Protein AF-A0A2G7T3Y1-F1 (afdb_monomer)

Sequence (168 aa):
MTAIHPAATRAYLALPYAYTLAQELSASERQPLHQRKREPMAAAVLAAVHAVGYAAPTVQHWRDLADAANLSETLLGMGVFTEPEAQSLFADAVAAVVDLGRKHGHGQEMRLNAVQLGHLVEFGEAYGQVLEVIPARTFIRAHRATERRLRELLVNSHGSDSHEFIVV

Secondary structure (DSSP, 8-state):
------SS-GGGGGSPPSS-HHHHHHS-SSS-S-HHHHHHHHHHHHHHHHHHHHS---HHHHHHHHHHHHHHHHHHHTT---SHHHHHHHHHHHHHHHHHHHHHHTT------HHHHHHHHHHHHHHHHHHHHS-HHHHHHHHHHHHHHHHHHHHHS--SSSS-----

Organism: NCBI:txid2050562

Solvent-accessible surface area (backbone atoms only — not comparable to full-atom values): 9252 Å² total; per-residue (Å²): 133,83,81,76,71,49,83,40,56,76,69,62,69,72,54,85,62,99,59,52,70,67,56,33,73,71,36,41,81,71,47,35,55,60,62,89,63,42,52,62,52,31,51,43,29,39,51,16,43,48,21,70,70,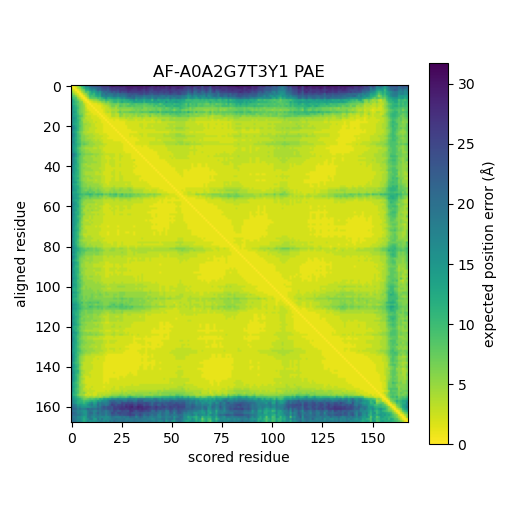75,56,82,57,49,77,64,30,54,36,41,43,40,51,51,33,49,37,49,54,38,36,53,76,68,57,71,54,81,51,68,68,56,41,48,46,54,50,53,27,32,50,44,51,31,53,36,34,53,28,48,77,70,75,41,79,74,75,75,52,75,67,48,42,52,34,35,54,54,36,29,58,50,51,36,55,47,52,65,61,45,18,27,20,57,53,44,48,31,49,44,50,34,53,50,50,53,42,45,24,35,41,62,65,52,62,99,61,96,66,79,75,56,84,122

pLDDT: mean 88.94, std 14.91, range [34.03, 98.75]

Radius of gyration: 15.99 Å; Cα contacts (8 Å, |Δi|>4): 194; chains: 1; bounding box: 40×30×44 Å

Mean predicted aligned error: 5.21 Å

Structure (mmCIF, N/CA/C/O backbone):
data_AF-A0A2G7T3Y1-F1
#
_entry.id   AF-A0A2G7T3Y1-F1
#
loop_
_atom_site.group_PDB
_atom_site.id
_atom_site.type_symbol
_atom_site.label_atom_id
_atom_site.label_alt_id
_atom_site.label_comp_id
_atom_site.label_asym_id
_atom_site.label_entity_id
_atom_site.label_seq_id
_atom_site.pdbx_PDB_ins_code
_atom_site.Cartn_x
_atom_site.Cartn_y
_atom_site.Cartn_z
_atom_site.occupancy
_atom_site.B_iso_or_equiv
_atom_site.auth_seq_id
_atom_site.auth_comp_id
_atom_site.auth_asym_id
_atom_site.auth_atom_id
_atom_site.pdbx_PDB_model_num
ATOM 1 N N . MET A 1 1 ? 0.599 13.608 -29.004 1.00 35.12 1 MET A N 1
ATOM 2 C CA . MET A 1 1 ? -0.169 12.991 -27.904 1.00 35.12 1 MET A CA 1
ATOM 3 C C . MET A 1 1 ? -0.351 11.526 -28.253 1.00 35.12 1 MET A C 1
ATOM 5 O O . MET A 1 1 ? -1.130 11.223 -29.146 1.00 35.12 1 MET A O 1
ATOM 9 N N . THR A 1 2 ? 0.448 10.641 -27.662 1.00 34.03 2 THR A N 1
ATOM 10 C CA . THR A 1 2 ? 0.318 9.191 -27.865 1.00 34.03 2 THR A CA 1
ATOM 11 C C . THR A 1 2 ? -0.974 8.753 -27.186 1.00 34.03 2 THR A C 1
ATOM 13 O O . THR A 1 2 ? -1.144 9.014 -25.998 1.00 34.03 2 THR A O 1
ATOM 16 N N . ALA A 1 3 ? -1.914 8.175 -27.934 1.00 35.56 3 ALA A N 1
ATOM 17 C CA . ALA A 1 3 ? -3.142 7.648 -27.354 1.00 35.56 3 ALA A CA 1
ATOM 18 C C . ALA A 1 3 ? -2.767 6.557 -26.342 1.00 35.56 3 ALA A C 1
ATOM 20 O O . ALA A 1 3 ? -2.163 5.552 -26.715 1.00 35.56 3 ALA A O 1
ATOM 21 N N . ILE A 1 4 ? -3.076 6.774 -25.062 1.00 48.09 4 ILE A N 1
ATOM 22 C CA . ILE A 1 4 ? -2.935 5.732 -24.049 1.00 48.09 4 ILE A CA 1
ATOM 23 C C . ILE A 1 4 ? -4.042 4.726 -24.354 1.00 48.09 4 ILE A C 1
ATOM 25 O O . ILE A 1 4 ? -5.222 5.005 -24.151 1.00 48.09 4 ILE A O 1
ATOM 29 N N . HIS A 1 5 ? -3.678 3.591 -24.946 1.00 48.31 5 HIS A N 1
ATOM 30 C CA . HIS A 1 5 ? -4.624 2.502 -25.130 1.00 48.31 5 HIS A CA 1
ATOM 31 C C . HIS A 1 5 ? -4.981 1.935 -23.751 1.00 48.31 5 HIS A C 1
ATOM 33 O O . HIS A 1 5 ? -4.076 1.738 -22.934 1.00 48.31 5 HIS A O 1
ATOM 39 N N . PRO A 1 6 ? -6.267 1.670 -23.472 1.00 58.50 6 PRO A N 1
ATOM 40 C CA . PRO A 1 6 ? -6.656 1.067 -22.209 1.00 58.50 6 PRO A CA 1
ATOM 41 C C . PRO A 1 6 ? -5.954 -0.285 -22.063 1.00 58.50 6 PRO A C 1
ATOM 43 O O . PRO A 1 6 ? -6.036 -1.142 -22.946 1.00 58.50 6 PRO A O 1
ATOM 46 N N . ALA A 1 7 ? -5.233 -0.455 -20.954 1.00 67.62 7 ALA A N 1
ATOM 47 C CA . ALA A 1 7 ? -4.474 -1.669 -20.658 1.00 67.62 7 ALA A CA 1
ATOM 48 C C . ALA A 1 7 ? -5.398 -2.870 -20.387 1.00 67.62 7 ALA A C 1
ATOM 50 O O . ALA A 1 7 ? -4.969 -4.020 -20.468 1.00 67.62 7 ALA A O 1
ATOM 51 N N . ALA A 1 8 ? -6.674 -2.608 -20.088 1.00 76.06 8 ALA A N 1
ATOM 52 C CA . ALA A 1 8 ? -7.698 -3.616 -19.872 1.00 76.06 8 ALA A CA 1
ATOM 53 C C . ALA A 1 8 ? -9.032 -3.244 -20.538 1.00 76.06 8 ALA A C 1
ATOM 55 O O . ALA A 1 8 ? -9.364 -2.079 -20.745 1.00 76.06 8 ALA A O 1
ATOM 56 N N . THR A 1 9 ? -9.846 -4.256 -20.843 1.00 82.81 9 THR A N 1
ATOM 57 C CA . THR A 1 9 ? -11.214 -4.052 -21.341 1.00 82.81 9 THR A CA 1
ATOM 58 C C . THR A 1 9 ? -12.190 -3.821 -20.186 1.00 82.81 9 THR A C 1
ATOM 60 O O . THR A 1 9 ? -11.918 -4.191 -19.044 1.00 82.81 9 THR A O 1
ATOM 63 N N . ARG A 1 10 ? -13.394 -3.297 -20.469 1.00 82.75 10 ARG A N 1
ATOM 64 C CA . ARG A 1 10 ? -14.445 -3.119 -19.442 1.00 82.75 10 ARG A CA 1
ATOM 65 C C . ARG A 1 10 ? -14.823 -4.410 -18.707 1.00 82.75 10 ARG A C 1
ATOM 67 O O . ARG A 1 10 ? -15.316 -4.325 -17.587 1.00 82.75 10 ARG A O 1
ATOM 74 N N . ALA A 1 11 ? -14.570 -5.587 -19.289 1.00 83.44 11 ALA A N 1
ATOM 75 C CA . ALA A 1 11 ? -14.779 -6.869 -18.615 1.00 83.44 11 ALA A CA 1
ATOM 76 C C . ALA A 1 11 ? -13.938 -7.004 -17.330 1.00 83.44 11 ALA A C 1
ATOM 78 O O . ALA A 1 11 ? -14.355 -7.676 -16.390 1.00 83.44 11 ALA A O 1
ATOM 79 N N . TYR A 1 12 ? -12.800 -6.308 -17.247 1.00 82.44 12 TYR A N 1
ATOM 80 C CA . TYR A 1 12 ? -11.930 -6.290 -16.071 1.00 82.44 12 TYR A CA 1
ATOM 81 C C . TYR A 1 12 ? -12.609 -5.695 -14.826 1.00 82.44 12 TYR A C 1
ATOM 83 O O . TYR A 1 12 ? -12.335 -6.111 -13.700 1.00 82.44 12 TYR A O 1
ATOM 91 N N . LEU A 1 13 ? -13.567 -4.779 -15.017 1.00 83.94 13 LEU A N 1
ATOM 92 C CA . LEU A 1 13 ? -14.362 -4.211 -13.922 1.00 83.94 13 LEU A CA 1
ATOM 93 C C . LEU A 1 13 ? -15.266 -5.258 -13.251 1.00 83.94 13 LEU A C 1
ATOM 95 O O . LEU A 1 13 ? -15.631 -5.089 -12.092 1.00 83.94 13 LEU A O 1
ATOM 99 N N . ALA A 1 14 ? -15.618 -6.336 -13.961 1.00 85.50 14 ALA A N 1
ATOM 100 C CA . ALA A 1 14 ? -16.532 -7.370 -13.480 1.00 85.50 14 ALA A CA 1
ATOM 101 C C . ALA A 1 14 ? -15.834 -8.529 -12.745 1.00 85.50 14 ALA A C 1
ATOM 103 O O . ALA A 1 14 ? -16.514 -9.423 -12.241 1.00 85.50 14 ALA A O 1
ATOM 104 N N . LEU A 1 15 ? -14.496 -8.545 -12.679 1.00 86.81 15 LEU A N 1
ATOM 105 C CA . LEU A 1 15 ? -13.774 -9.600 -11.969 1.00 86.81 15 LEU A CA 1
ATOM 106 C C . LEU A 1 15 ? -14.105 -9.587 -10.463 1.00 86.81 15 LEU A C 1
ATOM 108 O O . LEU A 1 15 ? -14.391 -8.530 -9.897 1.00 86.81 15 LEU A O 1
ATOM 112 N N . PRO A 1 16 ? -14.038 -10.728 -9.762 1.00 89.62 16 PRO A N 1
ATOM 113 C CA . PRO A 1 16 ? -14.162 -10.740 -8.308 1.00 89.62 16 PRO A CA 1
ATOM 114 C C . PRO A 1 16 ? -13.063 -9.899 -7.647 1.00 89.62 16 PRO A C 1
ATOM 116 O O . PRO A 1 16 ? -11.916 -9.909 -8.090 1.00 89.62 16 PRO A O 1
ATOM 119 N N . TYR A 1 17 ? -13.415 -9.160 -6.597 1.00 92.25 17 TYR A N 1
ATOM 120 C CA . TYR A 1 17 ? -12.447 -8.508 -5.707 1.00 92.25 17 TYR A CA 1
ATOM 121 C C . TYR A 1 17 ? -11.814 -9.532 -4.768 1.00 92.25 17 TYR A C 1
ATOM 123 O O . TYR A 1 17 ? -12.465 -10.524 -4.429 1.00 92.25 17 TYR A O 1
ATOM 131 N N . ALA A 1 18 ? -10.595 -9.266 -4.289 1.00 94.06 18 ALA A N 1
ATOM 132 C CA . ALA A 1 18 ? -9.963 -10.119 -3.277 1.00 94.06 18 ALA A CA 1
ATOM 133 C C . ALA A 1 18 ? -10.811 -10.186 -1.994 1.00 94.06 18 ALA A C 1
ATOM 135 O O . 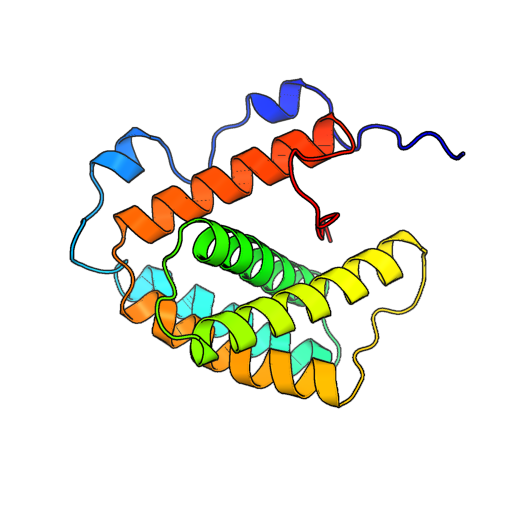ALA A 1 18 ? -10.960 -11.247 -1.385 1.00 94.06 18 ALA A O 1
ATOM 136 N N . TYR A 1 19 ? -11.425 -9.055 -1.630 1.00 96.56 19 TYR A N 1
ATOM 137 C CA . TYR A 1 19 ? -12.436 -8.977 -0.584 1.00 96.56 19 TYR A CA 1
ATOM 138 C C . TYR A 1 19 ? -13.802 -8.557 -1.135 1.00 96.56 19 TYR A C 1
ATOM 140 O O . TYR A 1 19 ? -13.956 -7.574 -1.860 1.00 96.56 19 TYR A O 1
ATOM 148 N N . THR A 1 20 ? -14.836 -9.280 -0.726 1.00 96.50 20 THR A N 1
ATOM 149 C CA . THR A 1 20 ? -16.241 -8.974 -1.017 1.00 96.50 20 THR A CA 1
ATOM 150 C C . THR A 1 20 ? -16.810 -7.931 -0.049 1.00 96.50 20 THR A C 1
ATOM 152 O O . THR A 1 20 ? -16.274 -7.701 1.037 1.00 96.50 20 THR A O 1
ATOM 155 N N . LEU A 1 21 ? -17.956 -7.335 -0.403 1.00 96.38 21 LEU A N 1
ATOM 156 C CA . LEU A 1 21 ? -18.697 -6.448 0.507 1.00 96.38 21 LEU A CA 1
ATOM 157 C C . LEU A 1 21 ? -19.175 -7.169 1.766 1.00 96.38 21 LEU A C 1
ATOM 159 O O . LEU A 1 21 ? -19.106 -6.603 2.851 1.00 96.38 21 LEU A O 1
ATOM 163 N N . ALA A 1 22 ? -19.599 -8.427 1.639 1.00 97.69 22 ALA A N 1
ATOM 164 C CA . ALA A 1 22 ? -19.985 -9.231 2.791 1.00 97.69 22 ALA A CA 1
ATOM 165 C C . ALA A 1 22 ? -18.814 -9.400 3.774 1.00 97.69 22 ALA A C 1
ATOM 167 O O . ALA A 1 22 ? -18.992 -9.199 4.973 1.00 97.69 22 ALA A O 1
ATOM 168 N N . GLN A 1 23 ? -17.607 -9.687 3.269 1.00 97.88 23 GLN A N 1
ATOM 169 C CA . GLN A 1 23 ? -16.407 -9.795 4.104 1.00 97.88 23 GLN A CA 1
ATOM 170 C C . GLN A 1 23 ? -16.072 -8.476 4.804 1.00 97.88 23 GLN A C 1
ATOM 172 O O . GLN A 1 23 ? -15.786 -8.506 5.997 1.00 97.88 23 GLN A O 1
ATOM 177 N N . GLU A 1 24 ? -16.166 -7.336 4.111 1.00 98.00 24 GLU A N 1
ATOM 178 C CA . GLU A 1 24 ? -15.979 -6.014 4.726 1.00 98.00 24 GLU A CA 1
ATOM 179 C C . GLU A 1 24 ? -16.968 -5.784 5.877 1.00 98.00 24 GLU A C 1
ATOM 181 O O . GLU A 1 24 ? -16.559 -5.478 6.996 1.00 98.00 24 GLU A O 1
ATOM 186 N N . LEU A 1 25 ? -18.265 -5.980 5.626 1.00 97.88 25 LEU A N 1
ATOM 187 C CA . LEU A 1 25 ? -19.318 -5.736 6.615 1.00 97.88 25 LEU A CA 1
ATOM 188 C C . LEU A 1 25 ? -19.236 -6.693 7.813 1.00 97.88 25 LEU A C 1
ATOM 190 O O . LEU A 1 25 ? -19.553 -6.300 8.932 1.00 97.88 25 LEU A O 1
ATOM 194 N N . SER A 1 26 ? -18.771 -7.927 7.602 1.00 97.94 26 SER A N 1
ATOM 195 C CA . SER A 1 26 ? -18.561 -8.907 8.678 1.00 97.94 26 SER A CA 1
ATOM 196 C C . SER A 1 26 ? -17.237 -8.743 9.436 1.00 97.94 26 SER A C 1
ATOM 198 O O . SER A 1 26 ? -17.046 -9.374 10.475 1.00 97.94 26 SER A O 1
ATOM 200 N N . ALA A 1 27 ? -16.301 -7.935 8.930 1.00 98.38 27 ALA A N 1
ATOM 201 C CA . ALA A 1 27 ? -14.991 -7.773 9.547 1.00 98.38 27 ALA A CA 1
ATOM 202 C C . ALA A 1 27 ? -15.063 -6.941 10.833 1.00 98.38 27 ALA A C 1
ATOM 204 O O . ALA A 1 27 ? -15.957 -6.106 11.014 1.00 98.38 27 ALA A O 1
ATOM 205 N N . SER A 1 28 ? -14.085 -7.148 11.718 1.00 98.38 28 SER A N 1
ATOM 206 C CA . SER A 1 28 ? -14.004 -6.434 12.992 1.00 98.38 28 SER A CA 1
ATOM 207 C C . SER A 1 28 ? -13.748 -4.938 12.793 1.00 98.38 28 SER A C 1
ATOM 209 O O . SER A 1 28 ? -12.833 -4.548 12.069 1.00 98.38 28 SER A O 1
ATOM 211 N N . GLU A 1 29 ? -14.535 -4.105 13.474 1.00 98.06 29 GLU A N 1
ATOM 212 C CA . GLU A 1 29 ? -14.333 -2.647 13.565 1.00 98.06 29 GLU A CA 1
ATOM 213 C C . GLU A 1 29 ? -13.297 -2.251 14.617 1.00 98.06 29 GLU A C 1
ATOM 215 O O . GLU A 1 29 ? -12.969 -1.076 14.738 1.00 98.06 29 GLU A O 1
ATOM 220 N N . ARG A 1 30 ? -12.814 -3.211 15.411 1.00 97.25 30 ARG A N 1
ATOM 221 C CA . ARG A 1 30 ? -11.949 -2.936 16.566 1.00 97.25 30 ARG A CA 1
ATOM 222 C C . ARG A 1 30 ? -10.631 -3.682 16.515 1.00 97.25 30 ARG A C 1
ATOM 224 O O . ARG A 1 30 ? -9.612 -3.146 16.913 1.00 97.25 30 ARG A O 1
ATOM 231 N N . GLN A 1 31 ? -10.671 -4.935 16.076 1.00 98.44 31 GLN A N 1
ATOM 232 C CA . GLN A 1 31 ? -9.500 -5.801 16.043 1.00 98.44 31 GLN A CA 1
ATOM 233 C C . GLN A 1 31 ? -8.851 -5.739 14.661 1.00 98.44 31 GLN A C 1
ATOM 235 O O . GLN A 1 31 ? -9.587 -5.710 13.665 1.00 98.44 31 GLN A O 1
ATOM 240 N N . PRO A 1 32 ? -7.512 -5.767 14.577 1.00 98.50 32 PRO A N 1
ATOM 241 C CA . PRO A 1 32 ? -6.806 -5.862 13.310 1.00 98.50 32 PRO A CA 1
ATOM 242 C C . PRO A 1 32 ? -7.053 -7.211 12.631 1.00 98.50 32 PRO A C 1
ATOM 244 O O . PRO A 1 32 ? -7.705 -8.117 13.169 1.00 98.50 32 PRO A O 1
ATOM 247 N N . LEU A 1 33 ? -6.524 -7.366 11.417 1.00 97.94 33 LEU A N 1
ATOM 248 C CA . LEU A 1 33 ? -6.444 -8.689 10.807 1.00 97.94 33 LEU A CA 1
ATOM 249 C C . LEU A 1 33 ? -5.651 -9.641 11.711 1.00 97.94 33 LEU A C 1
ATOM 251 O O . LEU A 1 33 ? -4.679 -9.260 12.356 1.00 97.94 33 LEU A O 1
ATOM 255 N N . HIS A 1 34 ? -6.044 -10.916 11.713 1.00 98.00 34 HIS A N 1
ATOM 256 C CA . HIS A 1 34 ? -5.311 -11.945 12.446 1.00 98.00 34 HIS A CA 1
ATOM 257 C C . HIS A 1 34 ? -3.834 -11.967 12.022 1.00 98.00 34 HIS A C 1
ATOM 259 O O . HIS A 1 34 ? -3.543 -11.937 10.826 1.00 98.00 34 HIS A O 1
ATOM 265 N N . GLN A 1 35 ? -2.927 -12.128 12.990 1.00 97.56 35 GLN A N 1
ATOM 266 C CA . GLN A 1 35 ? -1.466 -12.137 12.822 1.00 97.56 35 GLN A CA 1
ATOM 267 C C . GLN A 1 35 ? -0.981 -12.897 11.574 1.00 97.56 35 GLN A C 1
ATOM 269 O O . GLN A 1 35 ? -0.373 -12.300 10.694 1.00 97.56 35 GLN A O 1
ATOM 274 N N . ARG A 1 36 ? -1.405 -14.160 11.413 1.00 97.88 36 ARG A N 1
ATOM 275 C CA . ARG A 1 36 ? -1.146 -15.005 10.224 1.00 97.88 36 ARG A CA 1
ATOM 276 C C . ARG A 1 36 ? -1.392 -14.372 8.842 1.00 97.88 36 ARG A C 1
ATOM 278 O O . ARG A 1 36 ? -0.908 -14.899 7.851 1.00 97.88 36 ARG A O 1
ATOM 285 N N . LYS A 1 37 ? -2.227 -13.331 8.746 1.00 96.19 37 LYS A N 1
ATOM 286 C CA . LYS A 1 37 ? -2.492 -12.598 7.498 1.00 96.19 37 LYS A CA 1
ATOM 287 C C . LYS A 1 37 ? -1.608 -11.364 7.351 1.00 96.19 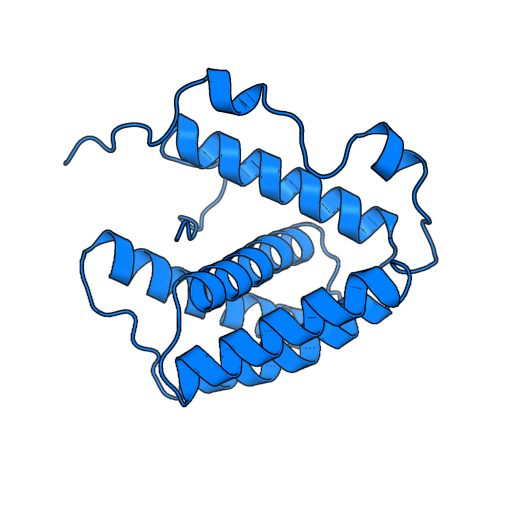37 LYS A C 1
ATOM 289 O O . LYS A 1 37 ? -1.191 -11.067 6.243 1.00 96.19 37 LYS A O 1
ATOM 294 N N . ARG A 1 38 ? -1.347 -10.650 8.448 1.00 96.88 38 ARG A N 1
ATOM 295 C CA . ARG A 1 38 ? -0.573 -9.400 8.445 1.00 96.88 38 ARG A CA 1
ATOM 296 C C . ARG A 1 38 ? 0.937 -9.639 8.390 1.00 96.88 38 ARG A C 1
ATOM 298 O O . ARG A 1 38 ? 1.627 -8.888 7.716 1.00 96.88 38 ARG A O 1
ATOM 305 N N . GLU A 1 39 ? 1.443 -10.696 9.028 1.00 97.44 39 GLU A N 1
ATOM 306 C CA . GLU A 1 39 ? 2.885 -10.985 9.058 1.00 97.44 39 GLU A CA 1
ATOM 307 C C . GLU A 1 39 ? 3.491 -11.209 7.668 1.00 97.44 39 GLU A C 1
ATOM 309 O O . GLU A 1 39 ? 4.479 -10.541 7.366 1.00 97.44 39 GLU A O 1
ATOM 314 N N . PRO A 1 40 ? 2.917 -12.053 6.781 1.00 97.75 40 PRO A N 1
ATOM 315 C CA . PRO A 1 40 ? 3.482 -12.223 5.445 1.00 97.75 40 PRO A CA 1
ATOM 316 C C . PRO A 1 40 ? 3.479 -10.924 4.637 1.00 97.75 40 PRO A C 1
ATOM 318 O O . PRO A 1 40 ? 4.405 -10.681 3.874 1.00 97.75 40 PRO A O 1
ATOM 321 N N . MET A 1 41 ? 2.464 -10.074 4.827 1.00 97.19 41 MET A N 1
ATOM 322 C CA . MET A 1 41 ? 2.363 -8.787 4.138 1.00 97.19 41 MET A CA 1
ATOM 323 C C . MET A 1 41 ? 3.452 -7.815 4.594 1.00 97.19 41 MET A C 1
ATOM 325 O O . MET A 1 41 ? 4.149 -7.248 3.761 1.00 97.19 41 MET A O 1
ATOM 329 N N . ALA A 1 42 ? 3.627 -7.647 5.906 1.00 97.81 42 ALA A N 1
ATOM 330 C CA . ALA A 1 42 ? 4.680 -6.793 6.450 1.00 97.81 42 ALA A CA 1
ATOM 331 C C . ALA A 1 42 ? 6.076 -7.298 6.043 1.00 97.81 42 ALA A C 1
ATOM 333 O O . ALA A 1 42 ? 6.921 -6.514 5.617 1.00 97.81 42 ALA A O 1
ATOM 334 N N . ALA A 1 43 ? 6.294 -8.616 6.099 1.00 98.25 43 ALA A N 1
ATOM 335 C CA . ALA A 1 43 ? 7.551 -9.231 5.688 1.00 98.25 43 ALA A CA 1
ATOM 336 C C . ALA A 1 43 ? 7.845 -9.031 4.191 1.00 98.25 43 ALA A C 1
ATOM 338 O O . ALA A 1 43 ? 8.986 -8.744 3.836 1.00 98.25 43 ALA A O 1
ATOM 339 N N . ALA A 1 44 ? 6.834 -9.145 3.322 1.00 98.25 44 ALA A N 1
ATOM 340 C CA . ALA A 1 44 ? 6.987 -8.915 1.886 1.00 98.25 44 ALA A CA 1
ATOM 341 C C . ALA A 1 44 ? 7.401 -7.468 1.580 1.00 98.25 44 ALA A C 1
ATOM 343 O O . ALA A 1 44 ? 8.333 -7.251 0.810 1.00 98.25 44 ALA A O 1
ATOM 344 N N . VAL A 1 45 ? 6.782 -6.482 2.240 1.00 98.06 45 VAL A N 1
ATOM 345 C CA . VAL A 1 45 ? 7.139 -5.064 2.059 1.00 98.06 45 VAL A CA 1
ATOM 346 C C . VAL A 1 45 ? 8.561 -4.782 2.537 1.00 98.06 45 VAL A C 1
ATOM 348 O O . VAL A 1 45 ? 9.334 -4.166 1.808 1.00 98.06 45 VAL A O 1
ATOM 351 N N . LEU A 1 46 ? 8.951 -5.285 3.712 1.00 97.56 46 LEU A N 1
ATOM 352 C CA . LEU A 1 46 ? 10.324 -5.144 4.210 1.00 97.56 46 LEU A CA 1
ATOM 353 C C . LEU A 1 46 ? 11.349 -5.787 3.264 1.00 97.56 46 LEU A C 1
ATOM 355 O O . LEU A 1 46 ? 12.376 -5.182 2.952 1.00 97.56 46 LEU A O 1
ATOM 359 N N . ALA A 1 47 ? 11.060 -6.993 2.766 1.00 97.94 47 ALA A N 1
ATOM 360 C CA . ALA A 1 47 ? 11.917 -7.674 1.800 1.00 97.94 47 ALA A CA 1
ATOM 361 C C . ALA A 1 47 ? 12.029 -6.891 0.484 1.00 97.94 47 ALA A C 1
ATOM 363 O O . ALA A 1 47 ? 13.127 -6.762 -0.062 1.00 97.94 47 ALA A O 1
ATOM 364 N N . ALA A 1 48 ? 10.920 -6.328 -0.001 1.00 97.06 48 ALA A N 1
ATOM 365 C CA . ALA A 1 48 ? 10.893 -5.501 -1.197 1.00 97.06 48 ALA A CA 1
ATOM 366 C C . ALA A 1 48 ? 11.741 -4.235 -1.034 1.00 97.06 48 ALA A C 1
ATOM 368 O O . ALA A 1 48 ? 12.606 -3.984 -1.871 1.00 97.06 48 ALA A O 1
ATOM 369 N N . VAL A 1 49 ? 11.559 -3.493 0.063 1.00 96.12 49 VAL A N 1
ATOM 370 C CA . VAL A 1 49 ? 12.341 -2.290 0.393 1.00 96.12 49 VAL A CA 1
ATOM 371 C C . VAL A 1 49 ? 13.836 -2.604 0.445 1.00 96.12 49 VAL A C 1
ATOM 373 O O . VAL A 1 49 ? 14.640 -1.925 -0.196 1.00 96.12 49 VAL A O 1
ATOM 376 N N . HIS A 1 50 ? 14.215 -3.681 1.138 1.00 95.88 50 HIS A N 1
ATOM 377 C CA . HIS A 1 50 ? 15.609 -4.109 1.187 1.00 95.88 50 HIS A CA 1
ATOM 378 C C . HIS A 1 50 ? 16.146 -4.444 -0.212 1.00 95.88 50 HIS A C 1
ATOM 380 O O . HIS A 1 50 ? 17.255 -4.048 -0.575 1.00 95.88 50 HIS A O 1
ATOM 386 N N . ALA A 1 51 ? 15.361 -5.155 -1.023 1.00 95.62 51 ALA A N 1
ATOM 387 C CA . ALA A 1 51 ? 15.796 -5.574 -2.343 1.00 95.62 51 ALA A CA 1
ATOM 388 C C . ALA A 1 51 ? 15.985 -4.404 -3.316 1.00 95.62 51 ALA A C 1
ATOM 390 O O . ALA A 1 51 ? 16.966 -4.407 -4.054 1.00 95.62 51 ALA A O 1
ATOM 391 N N . VAL A 1 52 ? 15.087 -3.413 -3.313 1.00 92.00 52 VAL A N 1
ATOM 392 C CA . VAL A 1 52 ? 15.185 -2.239 -4.201 1.00 92.00 52 VAL A CA 1
ATOM 393 C C . VAL A 1 52 ? 16.280 -1.264 -3.769 1.00 92.00 52 VAL A C 1
ATOM 395 O O . VAL A 1 52 ? 16.835 -0.563 -4.611 1.00 92.00 52 VAL A O 1
ATOM 398 N N . GLY A 1 53 ? 16.595 -1.217 -2.471 1.00 91.00 53 GLY A N 1
ATOM 399 C CA . GLY A 1 53 ? 17.614 -0.324 -1.925 1.00 91.00 53 GLY A CA 1
ATOM 400 C C . GLY A 1 53 ? 19.033 -0.878 -1.981 1.00 91.00 53 GLY A C 1
ATOM 401 O O . GLY A 1 53 ? 19.978 -0.124 -2.206 1.00 91.00 53 GLY A O 1
ATOM 402 N N . TYR A 1 54 ? 19.188 -2.186 -1.761 1.00 91.69 54 TYR A N 1
ATOM 403 C CA . TYR A 1 54 ? 20.488 -2.765 -1.406 1.00 91.69 54 TYR A CA 1
ATOM 404 C C . TYR A 1 54 ? 20.832 -4.064 -2.139 1.00 91.69 54 TYR A C 1
ATOM 406 O O . TYR A 1 54 ? 21.944 -4.567 -1.984 1.00 91.69 54 TYR A O 1
ATOM 414 N N . ALA A 1 55 ? 19.914 -4.632 -2.924 1.00 92.31 55 ALA A N 1
ATOM 415 C CA . ALA A 1 55 ? 20.144 -5.891 -3.627 1.00 92.31 55 ALA A CA 1
ATOM 416 C C . ALA A 1 55 ? 19.666 -5.827 -5.089 1.00 92.31 55 ALA A C 1
ATOM 418 O O . ALA A 1 55 ? 19.627 -4.764 -5.704 1.00 92.31 55 ALA A O 1
ATOM 419 N N . ALA A 1 56 ? 19.352 -6.989 -5.669 1.00 91.62 56 ALA A N 1
ATOM 420 C CA . ALA A 1 56 ? 18.753 -7.104 -6.993 1.00 91.62 56 ALA A CA 1
ATOM 421 C C . ALA A 1 56 ? 17.241 -7.365 -6.846 1.00 91.62 56 ALA A C 1
ATOM 423 O O . ALA A 1 56 ? 16.848 -8.483 -6.490 1.00 91.62 56 ALA A O 1
ATOM 424 N N . PRO A 1 57 ? 16.372 -6.366 -7.077 1.00 93.50 57 PRO A N 1
ATOM 425 C CA . PRO A 1 57 ? 14.936 -6.546 -6.933 1.00 93.50 57 PRO A CA 1
ATOM 426 C C . PRO A 1 57 ? 14.369 -7.447 -8.035 1.00 93.50 57 PRO A C 1
ATOM 428 O O . PRO A 1 57 ? 14.762 -7.374 -9.198 1.00 93.50 57 PRO A O 1
ATOM 431 N N . THR A 1 58 ? 13.415 -8.300 -7.664 1.00 94.19 58 THR A N 1
ATOM 432 C CA . THR A 1 58 ? 12.640 -9.111 -8.606 1.00 94.19 58 THR A CA 1
ATOM 433 C C . THR A 1 58 ? 11.379 -8.354 -9.014 1.00 94.19 58 THR A C 1
ATOM 435 O O . THR A 1 58 ? 10.991 -7.382 -8.367 1.00 94.19 58 THR A O 1
ATOM 438 N N . VAL A 1 59 ? 10.679 -8.836 -10.045 1.00 91.12 59 VAL A N 1
ATOM 439 C CA . VAL A 1 59 ? 9.348 -8.310 -10.400 1.00 91.12 59 VAL A CA 1
ATOM 440 C C . VAL A 1 59 ? 8.386 -8.379 -9.209 1.00 91.12 59 VAL A C 1
ATOM 442 O O . VAL A 1 59 ? 7.598 -7.460 -9.012 1.00 91.12 59 VAL A O 1
ATOM 445 N N . GLN A 1 60 ? 8.472 -9.427 -8.381 1.00 95.19 60 GLN A N 1
ATOM 446 C CA . GLN A 1 60 ? 7.613 -9.551 -7.205 1.00 95.19 60 GLN A CA 1
ATOM 447 C C . GLN A 1 60 ? 7.905 -8.464 -6.165 1.00 95.19 60 GLN A C 1
ATOM 449 O O . GLN A 1 60 ? 6.967 -7.868 -5.657 1.00 95.19 60 GLN A O 1
ATOM 454 N N . HIS A 1 61 ? 9.176 -8.127 -5.921 1.00 95.69 61 HIS A N 1
ATOM 455 C CA . HIS A 1 61 ? 9.531 -7.043 -4.996 1.00 95.69 61 HIS A CA 1
ATOM 456 C C . HIS A 1 61 ? 8.940 -5.697 -5.436 1.00 95.69 61 HIS A C 1
ATOM 458 O O . HIS A 1 61 ? 8.411 -4.952 -4.617 1.00 95.69 61 HIS A O 1
ATOM 464 N N . TRP A 1 62 ? 8.979 -5.394 -6.736 1.00 93.12 62 TRP A N 1
ATOM 465 C CA . TRP A 1 62 ? 8.362 -4.173 -7.254 1.00 93.12 62 TRP A CA 1
ATOM 466 C C . TRP A 1 62 ? 6.840 -4.168 -7.090 1.00 93.12 62 TRP A C 1
ATOM 468 O O . TRP A 1 62 ? 6.273 -3.131 -6.752 1.00 93.12 62 TRP A O 1
ATOM 478 N N . ARG A 1 63 ? 6.185 -5.320 -7.282 1.00 93.12 63 ARG A N 1
ATOM 479 C CA . ARG A 1 63 ? 4.739 -5.471 -7.065 1.00 93.12 63 ARG A CA 1
ATOM 480 C C . ARG A 1 63 ? 4.353 -5.303 -5.606 1.00 93.12 63 ARG A C 1
ATOM 482 O O . ARG A 1 63 ? 3.455 -4.523 -5.325 1.00 93.12 63 ARG A O 1
ATOM 489 N N . ASP A 1 64 ? 5.068 -5.952 -4.693 1.00 96.31 64 ASP A N 1
ATOM 490 C CA . ASP A 1 64 ? 4.804 -5.846 -3.256 1.00 96.31 64 ASP A CA 1
ATOM 491 C C . ASP A 1 64 ? 4.933 -4.389 -2.777 1.00 96.31 64 ASP A C 1
ATOM 493 O O . ASP A 1 64 ? 4.099 -3.900 -2.012 1.00 96.31 64 ASP A O 1
ATOM 497 N N . LEU A 1 65 ? 5.943 -3.666 -3.277 1.00 95.31 65 LEU A N 1
ATOM 498 C CA . LEU A 1 65 ? 6.135 -2.248 -2.975 1.00 95.31 65 LEU A CA 1
ATOM 499 C C . LEU A 1 65 ? 5.020 -1.369 -3.569 1.00 95.31 65 LEU A C 1
ATOM 501 O O . LEU A 1 65 ? 4.510 -0.475 -2.891 1.00 95.31 65 LEU A O 1
ATOM 505 N N . ALA A 1 66 ? 4.622 -1.628 -4.817 1.00 93.94 66 ALA A N 1
ATOM 506 C CA . ALA A 1 66 ? 3.541 -0.904 -5.479 1.00 93.94 66 ALA A CA 1
ATOM 507 C C . ALA A 1 66 ? 2.183 -1.147 -4.804 1.00 93.94 66 ALA A C 1
ATOM 509 O O . ALA A 1 66 ? 1.420 -0.198 -4.620 1.00 93.94 66 ALA A O 1
ATOM 510 N N . ASP A 1 67 ? 1.882 -2.381 -4.403 1.00 95.56 67 ASP A N 1
ATOM 511 C CA . ASP A 1 67 ? 0.648 -2.738 -3.699 1.00 95.56 67 ASP A CA 1
ATOM 512 C C . ASP A 1 67 ? 0.578 -2.053 -2.330 1.00 95.56 67 ASP A C 1
ATOM 514 O O . ASP A 1 67 ? -0.450 -1.463 -1.980 1.00 95.56 67 ASP A O 1
ATOM 518 N N . ALA A 1 68 ? 1.686 -2.056 -1.581 1.00 97.31 68 ALA A N 1
ATOM 519 C CA . ALA A 1 68 ? 1.774 -1.376 -0.293 1.00 97.31 68 ALA A CA 1
ATOM 520 C C . ALA A 1 68 ? 1.570 0.139 -0.430 1.00 97.31 68 ALA A C 1
ATOM 522 O O . ALA A 1 68 ? 0.742 0.706 0.283 1.00 97.31 68 ALA A O 1
ATOM 523 N N . ALA A 1 69 ? 2.250 0.788 -1.381 1.00 96.75 69 ALA A N 1
ATOM 524 C CA . ALA A 1 69 ? 2.079 2.217 -1.641 1.00 96.75 69 ALA A CA 1
ATOM 525 C C . ALA A 1 69 ? 0.639 2.554 -2.069 1.00 96.75 69 ALA A C 1
ATOM 527 O O . ALA A 1 69 ? 0.032 3.486 -1.545 1.00 96.75 69 ALA A O 1
ATOM 528 N N . ASN A 1 70 ? 0.045 1.755 -2.960 1.00 95.69 70 ASN A N 1
ATOM 529 C CA . ASN A 1 70 ? -1.333 1.944 -3.419 1.00 95.69 70 ASN A CA 1
ATOM 530 C C . ASN A 1 70 ? -2.365 1.842 -2.284 1.00 95.69 70 ASN A C 1
ATOM 532 O O . ASN A 1 70 ? -3.337 2.614 -2.243 1.00 95.69 70 ASN A O 1
ATOM 536 N N . LEU A 1 71 ? -2.173 0.882 -1.376 1.00 97.44 71 LEU A N 1
ATOM 537 C CA . LEU A 1 71 ? -3.009 0.743 -0.191 1.00 97.44 71 LEU A CA 1
ATOM 538 C C . LEU A 1 71 ? -2.802 1.927 0.758 1.00 97.44 71 LEU A C 1
ATOM 540 O O . LEU A 1 71 ? -3.782 2.509 1.219 1.00 97.44 71 LEU A O 1
ATOM 544 N N . SER A 1 72 ? -1.553 2.319 1.010 1.00 97.81 72 SER A N 1
ATOM 545 C CA . SER A 1 72 ? -1.209 3.449 1.874 1.00 97.81 72 SER A CA 1
ATOM 546 C C . SER A 1 72 ? -1.766 4.779 1.380 1.00 97.81 72 SER A C 1
ATOM 548 O O . SER A 1 72 ? -2.314 5.529 2.183 1.00 97.81 72 SER A O 1
ATOM 550 N N . GLU A 1 73 ? -1.741 5.045 0.075 1.00 96.62 73 GLU A N 1
ATOM 551 C CA . GLU A 1 73 ? -2.403 6.220 -0.506 1.00 96.62 73 GLU A CA 1
ATOM 552 C C . GLU A 1 73 ? -3.915 6.203 -0.253 1.00 96.62 73 GLU A C 1
ATOM 554 O O . GLU A 1 73 ? -4.527 7.217 0.080 1.00 96.62 73 GLU A O 1
ATOM 559 N N . THR A 1 74 ? -4.527 5.022 -0.335 1.00 97.00 74 THR A N 1
ATOM 560 C CA . THR A 1 74 ? -5.955 4.870 -0.043 1.00 97.00 74 THR A CA 1
ATOM 561 C C . THR A 1 74 ? -6.245 5.103 1.445 1.00 97.00 74 THR A C 1
ATOM 563 O O . THR A 1 74 ? -7.227 5.760 1.783 1.00 97.00 74 THR A O 1
ATOM 566 N N . LEU A 1 75 ? -5.384 4.614 2.343 1.00 97.75 75 LEU A N 1
ATOM 567 C CA . LEU A 1 75 ? -5.487 4.846 3.788 1.00 97.75 75 LEU A CA 1
ATOM 568 C C . LEU A 1 75 ? -5.302 6.332 4.150 1.00 97.75 75 LEU A C 1
ATOM 570 O O . LEU A 1 75 ? -6.044 6.837 4.996 1.00 97.75 75 LEU A O 1
ATOM 574 N N . LEU A 1 76 ? -4.382 7.038 3.481 1.00 97.06 76 LEU A N 1
ATOM 575 C CA . LEU A 1 76 ? -4.220 8.495 3.577 1.00 97.06 76 LEU A CA 1
ATOM 576 C C . LEU A 1 76 ? -5.512 9.216 3.183 1.00 97.06 76 LEU A C 1
ATOM 578 O O . LEU A 1 76 ? -6.046 9.988 3.976 1.00 97.06 76 LEU A O 1
ATOM 582 N N . GLY A 1 77 ? -6.069 8.903 2.009 1.00 96.19 77 GLY A N 1
ATOM 583 C CA . GLY A 1 77 ? -7.326 9.499 1.539 1.00 96.19 77 GLY A CA 1
ATOM 584 C C . GLY A 1 77 ? -8.534 9.189 2.433 1.00 96.19 77 GLY A C 1
ATOM 585 O O . GLY A 1 77 ? -9.479 9.970 2.503 1.00 96.19 77 GLY A O 1
ATOM 586 N N . MET A 1 78 ? -8.501 8.070 3.160 1.00 96.38 78 MET A N 1
ATOM 587 C CA . MET A 1 78 ? -9.515 7.705 4.153 1.00 96.38 78 MET A CA 1
ATOM 588 C C . MET A 1 78 ? -9.326 8.389 5.518 1.00 96.38 78 MET A C 1
ATOM 590 O O . MET A 1 78 ? -10.157 8.181 6.403 1.00 96.38 78 MET A O 1
ATOM 594 N N . GLY A 1 79 ? -8.258 9.169 5.712 1.00 96.56 79 GLY A N 1
ATOM 595 C CA . GLY A 1 79 ? -7.964 9.843 6.978 1.00 96.56 79 GLY A CA 1
ATOM 596 C C . GLY A 1 79 ? -7.558 8.889 8.104 1.00 96.56 79 GLY A C 1
ATOM 597 O O . GLY A 1 79 ? -7.814 9.177 9.269 1.00 96.56 79 GLY A O 1
ATOM 598 N N . VAL A 1 80 ? -6.968 7.733 7.774 1.00 96.69 80 VAL A N 1
ATOM 599 C CA . VAL A 1 80 ? -6.533 6.745 8.782 1.00 96.69 80 VAL A CA 1
ATOM 600 C C . VAL A 1 80 ? -5.356 7.265 9.611 1.00 96.69 80 VAL A C 1
ATOM 602 O O . VAL A 1 80 ? -5.249 6.949 10.793 1.00 96.69 80 VAL A O 1
ATOM 605 N N . PHE A 1 81 ? -4.494 8.077 9.005 1.00 95.06 81 PHE A N 1
ATOM 606 C CA . PHE A 1 81 ? -3.370 8.723 9.673 1.00 95.06 81 PHE A CA 1
ATOM 607 C C . PHE A 1 81 ? -3.812 10.081 10.218 1.00 95.06 81 PHE A C 1
ATOM 609 O O . PHE A 1 81 ? -4.171 10.962 9.437 1.00 95.06 81 PHE A O 1
ATOM 616 N N . THR A 1 82 ? -3.807 10.254 11.540 1.00 92.50 82 THR A N 1
ATOM 617 C CA . THR A 1 82 ? -4.215 11.512 12.194 1.00 92.50 82 THR A CA 1
ATOM 618 C C . THR A 1 82 ? -3.045 12.441 12.478 1.00 92.50 82 THR A C 1
ATOM 620 O O . THR A 1 82 ? -3.214 13.656 12.421 1.00 92.50 82 THR A O 1
ATOM 623 N N . GLU A 1 83 ? -1.869 11.877 12.751 1.00 94.69 83 GLU A N 1
ATOM 624 C CA . GLU A 1 83 ? -0.671 12.648 13.079 1.00 94.69 83 GLU A CA 1
ATOM 625 C C . GLU A 1 83 ? 0.016 13.163 11.802 1.00 94.69 83 G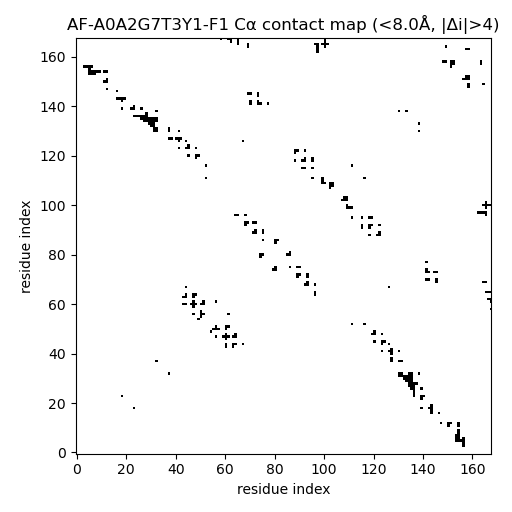LU A C 1
ATOM 627 O O . GLU A 1 83 ? 0.222 12.371 10.870 1.00 94.69 83 GLU A O 1
ATOM 632 N N . PRO A 1 84 ? 0.397 14.454 11.736 1.00 96.31 84 PRO A N 1
ATOM 633 C CA . PRO A 1 84 ? 1.062 15.037 10.568 1.00 96.31 84 PRO A CA 1
ATOM 634 C C . PRO A 1 84 ? 2.335 14.297 10.145 1.00 96.31 84 PRO A C 1
ATOM 636 O O . PRO A 1 84 ? 2.588 14.130 8.953 1.00 96.31 84 PRO A O 1
ATOM 639 N N . GLU A 1 85 ? 3.120 13.811 11.104 1.00 95.44 85 GLU A N 1
ATOM 640 C CA . GLU A 1 85 ? 4.367 13.088 10.849 1.00 95.44 85 GLU A CA 1
ATOM 641 C C . GLU A 1 85 ? 4.099 11.761 10.131 1.00 95.44 85 GLU A C 1
ATOM 643 O O . GLU A 1 85 ? 4.768 11.437 9.150 1.00 95.44 85 GLU A O 1
ATOM 648 N N . ALA A 1 86 ? 3.073 11.022 10.565 1.00 95.00 86 ALA A N 1
ATOM 649 C CA . ALA A 1 86 ? 2.659 9.790 9.900 1.00 95.00 86 ALA A CA 1
ATOM 650 C C . ALA A 1 86 ? 2.111 10.081 8.496 1.00 95.00 86 ALA A C 1
ATOM 652 O O . ALA A 1 86 ? 2.429 9.367 7.548 1.00 95.00 86 ALA A O 1
ATOM 653 N N . GLN A 1 87 ? 1.323 11.148 8.336 1.00 97.25 87 GLN A N 1
ATOM 654 C CA . GLN A 1 87 ? 0.829 11.553 7.020 1.00 97.25 87 GLN A CA 1
ATOM 655 C C . GLN A 1 87 ? 1.978 11.854 6.050 1.00 97.25 87 GLN A C 1
ATOM 657 O O . GLN A 1 87 ? 1.957 11.342 4.931 1.00 97.25 87 GLN A O 1
ATOM 662 N N . SER A 1 88 ? 2.985 12.625 6.483 1.00 97.56 88 SER A N 1
ATOM 663 C CA . SER A 1 88 ? 4.157 12.946 5.657 1.00 97.56 88 SER A CA 1
ATOM 664 C C . SER A 1 88 ? 4.931 11.689 5.284 1.00 97.56 88 SER A C 1
ATOM 666 O O . SER A 1 88 ? 5.122 11.441 4.100 1.00 97.56 88 SER A O 1
ATOM 668 N N . LEU A 1 89 ? 5.278 10.842 6.260 1.00 97.56 89 LEU A N 1
ATOM 669 C CA . LEU A 1 89 ? 6.039 9.609 6.026 1.00 97.56 89 LEU A CA 1
ATOM 670 C C . LEU A 1 89 ? 5.387 8.734 4.947 1.00 97.56 89 LEU A C 1
ATOM 672 O O . LEU A 1 89 ? 6.042 8.304 3.996 1.00 97.56 89 LEU A O 1
ATOM 676 N N . PHE A 1 90 ? 4.078 8.491 5.062 1.00 97.69 90 PHE A N 1
ATOM 677 C CA . PHE A 1 90 ? 3.360 7.673 4.088 1.00 97.69 90 PHE A CA 1
ATOM 678 C C . PHE A 1 90 ? 3.200 8.381 2.734 1.00 97.69 90 PHE A C 1
ATOM 680 O O . PHE A 1 90 ? 3.306 7.722 1.699 1.00 97.69 90 PHE A O 1
ATOM 687 N N . ALA A 1 91 ? 2.977 9.698 2.711 1.00 96.88 91 ALA A N 1
ATOM 688 C CA . ALA A 1 91 ? 2.860 10.463 1.469 1.00 96.88 91 ALA A CA 1
ATOM 689 C C . ALA A 1 91 ? 4.188 10.518 0.696 1.00 96.88 91 ALA A C 1
ATOM 691 O O . ALA A 1 91 ? 4.206 10.320 -0.520 1.00 96.88 91 ALA A O 1
ATOM 692 N N . ASP A 1 92 ? 5.301 10.714 1.398 1.00 97.38 92 ASP A N 1
ATOM 693 C CA . ASP A 1 92 ? 6.645 10.773 0.830 1.00 97.38 92 ASP A CA 1
ATOM 694 C C . ASP A 1 92 ? 7.074 9.420 0.245 1.00 97.38 92 ASP A C 1
ATOM 696 O O . ASP A 1 92 ? 7.661 9.356 -0.842 1.00 97.38 92 ASP A O 1
ATOM 700 N N . ALA A 1 93 ? 6.722 8.320 0.917 1.00 96.06 93 ALA A N 1
ATOM 701 C CA . ALA A 1 93 ? 6.930 6.972 0.402 1.00 96.06 93 ALA A CA 1
ATOM 702 C C . ALA A 1 93 ? 6.086 6.697 -0.852 1.00 96.06 93 ALA A C 1
ATOM 704 O O . ALA A 1 93 ? 6.617 6.218 -1.855 1.00 96.06 93 ALA A O 1
ATOM 705 N N . VAL A 1 94 ? 4.796 7.056 -0.840 1.00 96.12 94 VAL A N 1
ATOM 706 C CA . VAL A 1 94 ? 3.922 6.950 -2.022 1.00 96.12 94 VAL A CA 1
ATOM 707 C C . VAL A 1 94 ? 4.507 7.739 -3.195 1.00 96.12 94 VAL A C 1
ATOM 709 O O . VAL A 1 94 ? 4.637 7.196 -4.292 1.00 96.12 94 VAL A O 1
ATOM 712 N N . ALA A 1 95 ? 4.941 8.980 -2.966 1.00 94.19 95 ALA A N 1
ATOM 713 C CA . ALA A 1 95 ? 5.556 9.814 -3.994 1.00 94.19 95 ALA A CA 1
ATOM 714 C C . ALA A 1 95 ? 6.835 9.182 -4.575 1.00 94.19 95 ALA A C 1
ATOM 716 O O . ALA A 1 95 ? 7.043 9.221 -5.792 1.00 94.19 95 ALA A O 1
ATOM 717 N N . ALA A 1 96 ? 7.666 8.556 -3.735 1.00 94.25 96 ALA A N 1
ATOM 718 C CA . ALA A 1 96 ? 8.857 7.838 -4.183 1.00 94.25 96 ALA A CA 1
ATOM 719 C C . ALA A 1 96 ? 8.508 6.657 -5.103 1.00 94.25 96 ALA A C 1
ATOM 721 O O . ALA A 1 96 ? 9.133 6.499 -6.154 1.00 94.25 96 ALA A O 1
ATOM 722 N N . VAL A 1 97 ? 7.491 5.857 -4.764 1.00 93.50 97 VAL A N 1
ATOM 723 C CA . VAL A 1 97 ? 7.066 4.748 -5.635 1.00 93.50 97 VAL A CA 1
ATOM 724 C C . VAL A 1 97 ? 6.421 5.275 -6.923 1.00 93.50 97 VAL A C 1
ATOM 726 O O . VAL A 1 97 ? 6.682 4.726 -7.991 1.00 93.50 97 VAL A O 1
ATOM 729 N N . VAL A 1 98 ? 5.657 6.375 -6.878 1.00 90.31 98 VAL A N 1
ATOM 730 C CA . VAL A 1 98 ? 5.043 6.986 -8.077 1.00 90.31 98 VAL A CA 1
ATOM 731 C C . VAL A 1 98 ? 6.107 7.441 -9.075 1.00 90.31 98 VAL A C 1
ATOM 733 O O . VAL A 1 98 ? 5.979 7.188 -10.275 1.00 90.31 98 VAL A O 1
ATOM 736 N N . ASP A 1 99 ? 7.187 8.058 -8.596 1.00 90.06 99 ASP A N 1
ATOM 737 C CA . ASP A 1 99 ? 8.334 8.425 -9.432 1.00 90.06 99 ASP A CA 1
ATOM 738 C C . ASP A 1 99 ? 8.958 7.199 -10.128 1.00 90.06 99 ASP A C 1
ATOM 740 O O . ASP A 1 99 ? 9.239 7.240 -11.329 1.00 90.06 99 ASP A O 1
ATOM 744 N N . LEU A 1 100 ? 9.098 6.071 -9.419 1.00 88.75 100 LEU A N 1
ATOM 745 C CA . LEU A 1 100 ? 9.566 4.813 -10.015 1.00 88.75 100 LEU A CA 1
ATOM 746 C C . LEU A 1 100 ? 8.601 4.284 -11.084 1.00 88.75 100 LEU A C 1
ATOM 748 O O . LEU A 1 100 ? 9.044 3.888 -12.164 1.00 88.75 100 LEU A O 1
ATOM 752 N N . GLY A 1 101 ? 7.293 4.324 -10.821 1.00 85.19 101 GLY A N 1
ATOM 753 C CA . GLY A 1 101 ? 6.267 3.928 -11.786 1.00 85.19 101 GLY A CA 1
ATOM 754 C C . GLY A 1 101 ? 6.328 4.750 -13.077 1.00 85.19 101 GLY A C 1
ATOM 755 O O . GLY A 1 101 ? 6.287 4.189 -14.174 1.00 85.19 101 GLY A O 1
ATOM 756 N N . ARG A 1 102 ? 6.516 6.072 -12.966 1.00 85.56 102 ARG A N 1
ATOM 757 C CA . ARG A 1 102 ? 6.692 6.967 -14.124 1.00 85.56 102 ARG A CA 1
ATOM 758 C C . ARG A 1 102 ? 7.958 6.649 -14.910 1.00 85.56 102 ARG A C 1
ATOM 760 O O . ARG A 1 102 ? 7.898 6.545 -16.135 1.00 85.56 102 ARG A O 1
ATOM 767 N N . LYS A 1 103 ? 9.089 6.446 -14.225 1.00 85.94 103 LYS A N 1
ATOM 768 C CA . LYS A 1 103 ? 10.348 6.024 -14.863 1.00 85.94 103 LYS A CA 1
ATOM 769 C C . LYS A 1 103 ? 10.140 4.745 -15.673 1.00 85.94 103 LYS A C 1
ATOM 771 O O . LYS A 1 103 ? 10.452 4.730 -16.861 1.00 85.94 103 LYS A O 1
ATOM 776 N N . HIS A 1 104 ? 9.524 3.724 -15.077 1.00 84.25 104 HIS A N 1
ATOM 777 C CA . HIS A 1 104 ? 9.209 2.469 -15.762 1.00 84.25 104 HIS A CA 1
ATOM 778 C C . HIS A 1 104 ? 8.326 2.677 -17.001 1.00 84.25 104 HIS A C 1
ATOM 780 O O . HIS A 1 104 ? 8.665 2.197 -18.083 1.00 84.25 104 HIS A O 1
ATOM 786 N N . GLY A 1 105 ? 7.241 3.449 -16.876 1.00 79.94 105 GLY A N 1
ATOM 787 C CA . GLY A 1 105 ? 6.339 3.761 -17.990 1.00 79.94 105 GLY A CA 1
ATOM 788 C C . GLY A 1 105 ? 7.014 4.507 -19.149 1.00 79.94 105 GLY A C 1
ATOM 789 O O . GLY A 1 105 ? 6.599 4.372 -20.300 1.00 79.94 105 GLY A O 1
ATOM 790 N N . HIS A 1 106 ? 8.089 5.246 -18.871 1.00 82.62 106 HIS A N 1
ATOM 791 C CA . HIS A 1 106 ? 8.917 5.918 -19.873 1.00 82.62 106 HIS A CA 1
ATOM 792 C C . HIS A 1 106 ? 10.127 5.094 -20.346 1.00 82.62 106 HIS A C 1
ATOM 794 O O . HIS A 1 106 ? 10.972 5.619 -21.072 1.00 82.62 106 HIS A O 1
ATOM 800 N N . GLY A 1 107 ? 10.235 3.820 -19.952 1.00 81.75 107 GLY A N 1
ATOM 801 C CA . GLY A 1 107 ? 11.373 2.959 -20.291 1.00 81.75 107 GLY A CA 1
ATOM 802 C C . GLY A 1 107 ? 12.688 3.385 -19.628 1.00 81.75 107 GLY A C 1
ATOM 803 O O . GLY A 1 107 ? 13.764 3.012 -20.094 1.00 81.75 107 GLY A O 1
ATOM 804 N N . GLN A 1 108 ? 12.616 4.191 -18.569 1.00 85.56 108 GLN A N 1
ATOM 805 C CA . GLN A 1 108 ? 13.759 4.624 -17.774 1.00 85.56 108 GLN A CA 1
ATOM 806 C C . GLN A 1 108 ? 14.042 3.630 -16.647 1.00 85.56 108 GLN A C 1
ATOM 808 O O . GLN A 1 108 ? 13.166 2.903 -16.177 1.00 85.56 108 GLN A O 1
ATOM 813 N N . GLU A 1 109 ? 15.286 3.625 -16.178 1.00 88.44 109 GLU A N 1
ATOM 814 C CA . GLU A 1 109 ? 15.696 2.771 -15.070 1.00 88.44 109 GLU A CA 1
ATOM 815 C C . GLU A 1 109 ? 15.026 3.210 -13.757 1.00 88.44 109 GLU A C 1
ATOM 817 O O . GLU A 1 109 ? 15.086 4.378 -13.362 1.00 88.44 109 GLU A O 1
ATOM 822 N N . MET A 1 110 ? 14.409 2.260 -13.053 1.00 87.62 110 MET A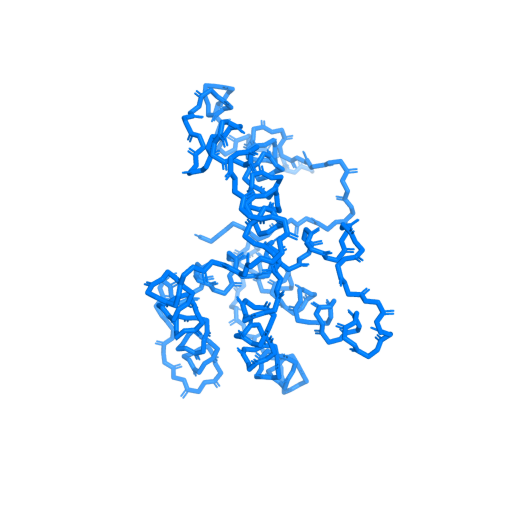 N 1
ATOM 823 C CA . MET A 1 110 ? 13.789 2.470 -11.742 1.00 87.62 110 MET A CA 1
ATOM 824 C C . MET A 1 110 ? 14.859 2.583 -10.646 1.00 87.62 110 MET A C 1
ATOM 826 O O . MET A 1 110 ? 15.104 1.638 -9.899 1.00 87.62 110 MET A O 1
ATOM 830 N N . ARG A 1 111 ? 15.525 3.741 -10.563 1.00 86.62 111 ARG A N 1
ATOM 831 C CA . ARG A 1 111 ? 16.501 4.051 -9.505 1.00 86.62 111 ARG A CA 1
ATOM 832 C C . ARG A 1 111 ? 15.953 5.036 -8.482 1.00 86.62 111 ARG A C 1
ATOM 834 O O . ARG A 1 111 ? 15.420 6.088 -8.851 1.00 86.62 111 ARG A O 1
ATOM 841 N N . LEU A 1 112 ? 16.173 4.702 -7.213 1.00 90.06 112 LEU A N 1
ATOM 842 C CA . LEU A 1 112 ? 15.931 5.553 -6.051 1.00 90.06 112 LEU A CA 1
ATOM 843 C C . LEU A 1 112 ? 17.156 6.427 -5.773 1.00 90.06 112 LEU A C 1
ATOM 845 O O . LEU A 1 112 ? 18.293 5.960 -5.855 1.00 90.06 112 LEU A O 1
ATOM 849 N N . ASN A 1 113 ? 16.932 7.690 -5.417 1.00 93.25 113 ASN A N 1
ATOM 850 C CA . ASN A 1 113 ? 17.969 8.506 -4.789 1.00 93.25 113 ASN A CA 1
ATOM 851 C C . ASN A 1 113 ? 18.041 8.234 -3.270 1.00 93.25 113 ASN A C 1
ATOM 853 O O . ASN A 1 113 ? 17.174 7.566 -2.709 1.00 93.25 113 ASN A O 1
ATOM 857 N N . ALA A 1 114 ? 19.069 8.763 -2.597 1.00 93.88 114 ALA A N 1
ATOM 858 C CA . ALA A 1 114 ? 19.295 8.511 -1.169 1.00 93.88 114 ALA A CA 1
ATOM 859 C C . ALA A 1 114 ? 18.124 8.955 -0.269 1.00 93.88 114 ALA A C 1
ATOM 861 O O . ALA A 1 114 ? 17.813 8.271 0.700 1.00 93.88 114 ALA A O 1
ATOM 862 N N . VAL A 1 115 ? 17.456 10.062 -0.610 1.00 96.12 115 VAL A N 1
ATOM 863 C CA . VAL A 1 115 ? 16.298 10.576 0.140 1.00 96.12 115 VAL A CA 1
ATOM 864 C C . 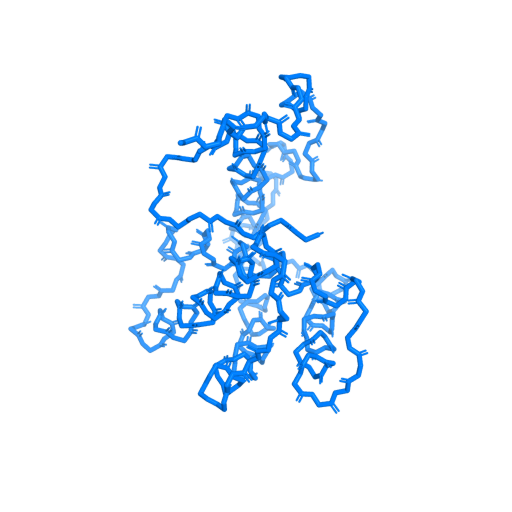VAL A 1 115 ? 15.093 9.651 -0.042 1.00 96.12 115 VAL A C 1
ATOM 866 O O . VAL A 1 115 ? 14.495 9.218 0.935 1.00 96.12 115 VAL A O 1
ATOM 869 N N . GLN A 1 116 ? 14.786 9.275 -1.287 1.00 95.19 116 GLN A N 1
ATOM 870 C CA . GLN A 1 116 ? 13.700 8.342 -1.601 1.00 95.19 116 GLN A CA 1
ATOM 871 C C . GLN A 1 116 ? 13.911 6.978 -0.936 1.00 95.19 116 GLN A C 1
ATOM 873 O O . GLN A 1 116 ? 12.960 6.386 -0.435 1.00 95.19 116 GLN A O 1
ATOM 878 N N . LEU A 1 117 ? 15.153 6.483 -0.906 1.00 95.69 117 LEU A N 1
ATOM 879 C CA . LEU A 1 117 ? 15.483 5.247 -0.205 1.00 95.69 117 LEU A CA 1
ATOM 880 C C . LEU A 1 117 ? 15.240 5.372 1.305 1.00 95.69 117 LEU A C 1
ATOM 882 O O . LEU A 1 117 ? 14.643 4.469 1.882 1.00 95.69 117 LEU A O 1
ATOM 886 N N . GLY A 1 118 ? 15.641 6.487 1.925 1.00 96.38 118 GLY A N 1
ATOM 887 C CA . GLY A 1 118 ? 15.354 6.759 3.338 1.00 96.38 118 GLY A CA 1
ATOM 888 C C . GLY A 1 118 ? 13.858 6.682 3.651 1.00 96.38 118 GLY A C 1
ATOM 889 O O . GLY A 1 118 ? 13.458 5.933 4.539 1.00 96.38 118 GLY A O 1
ATOM 890 N N . HIS A 1 119 ? 13.023 7.349 2.845 1.00 96.81 119 HIS A N 1
ATOM 891 C CA . HIS A 1 119 ? 11.565 7.302 3.007 1.00 96.81 119 HIS A CA 1
ATOM 892 C C . HIS A 1 119 ? 11.000 5.880 2.881 1.00 96.81 119 HIS A C 1
ATOM 894 O O . HIS A 1 119 ? 10.120 5.497 3.646 1.00 96.81 119 HIS A O 1
ATOM 900 N N . LEU A 1 120 ? 11.500 5.075 1.935 1.00 96.31 120 LEU A N 1
ATOM 901 C CA . LEU A 1 120 ? 11.026 3.699 1.759 1.00 96.31 120 LEU A CA 1
ATOM 902 C C . LEU A 1 120 ? 11.445 2.765 2.899 1.00 96.31 120 LEU A C 1
ATOM 904 O O . LEU A 1 120 ? 10.684 1.860 3.240 1.00 96.31 120 LEU A O 1
ATOM 908 N N . VAL A 1 121 ? 12.621 2.980 3.494 1.00 96.62 121 VAL A N 1
ATOM 909 C CA . VAL A 1 121 ? 13.075 2.229 4.675 1.00 96.62 121 VAL A CA 1
ATOM 910 C C . VAL A 1 121 ? 12.158 2.495 5.864 1.00 96.62 121 VAL A C 1
ATOM 912 O O . VAL A 1 121 ? 11.600 1.548 6.418 1.00 96.62 121 VAL A O 1
ATOM 915 N N . GLU A 1 122 ? 11.921 3.766 6.191 1.00 97.12 122 GLU A N 1
ATOM 916 C CA . GLU A 1 122 ? 11.011 4.150 7.279 1.00 97.12 122 GLU A CA 1
ATOM 917 C C . GLU A 1 122 ? 9.577 3.665 7.017 1.00 97.12 122 GLU A C 1
ATOM 919 O O . GLU A 1 122 ? 8.906 3.144 7.910 1.00 97.12 122 GLU A O 1
ATOM 924 N N . PHE A 1 123 ? 9.123 3.751 5.766 1.00 97.38 123 PHE A N 1
ATOM 925 C CA . PHE A 1 123 ? 7.831 3.226 5.339 1.00 97.38 123 PHE A CA 1
ATOM 926 C C . PHE A 1 123 ? 7.687 1.721 5.558 1.00 97.38 123 PHE A C 1
ATOM 928 O O . PHE A 1 123 ? 6.646 1.289 6.046 1.00 97.38 123 PHE A O 1
ATOM 935 N N . GLY A 1 124 ? 8.695 0.914 5.216 1.00 96.88 124 GLY A N 1
ATOM 936 C CA . GLY A 1 124 ? 8.626 -0.539 5.384 1.00 96.88 124 GLY A CA 1
ATOM 937 C C . GLY A 1 124 ? 8.389 -0.948 6.840 1.00 96.88 124 GLY A C 1
ATOM 938 O O . GLY A 1 124 ? 7.568 -1.828 7.114 1.00 96.88 124 GLY A O 1
ATO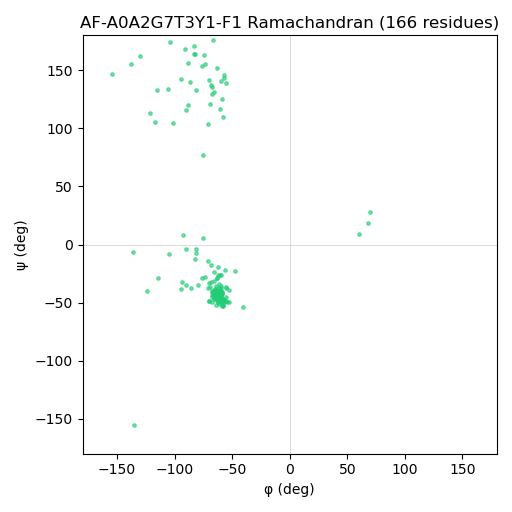M 939 N N . GLU A 1 125 ? 9.050 -0.267 7.776 1.00 95.00 125 GLU A N 1
ATOM 940 C CA . GLU A 1 125 ? 8.865 -0.476 9.214 1.00 95.00 125 GLU A CA 1
ATOM 941 C C . GLU A 1 125 ? 7.494 0.025 9.689 1.00 95.00 125 GLU A C 1
ATOM 943 O O . GLU A 1 125 ? 6.747 -0.711 10.347 1.00 95.00 125 GLU A O 1
ATOM 948 N N . ALA A 1 126 ? 7.120 1.250 9.307 1.00 97.25 126 ALA A N 1
ATOM 949 C CA . ALA A 1 126 ? 5.855 1.864 9.703 1.00 97.25 126 ALA A CA 1
ATOM 950 C C . ALA A 1 126 ? 4.639 1.104 9.148 1.00 97.25 126 ALA A C 1
ATOM 952 O O . ALA A 1 126 ? 3.618 0.973 9.824 1.00 97.25 126 ALA A O 1
ATOM 953 N N . TYR A 1 127 ? 4.734 0.547 7.939 1.00 98.00 127 TYR A N 1
ATOM 954 C CA . TYR A 1 127 ? 3.661 -0.218 7.305 1.00 98.00 127 TYR A CA 1
ATOM 955 C C . TYR A 1 127 ? 3.265 -1.442 8.142 1.00 98.00 127 TYR A C 1
ATOM 957 O O . TYR A 1 127 ? 2.077 -1.698 8.350 1.00 98.00 127 TYR A O 1
ATOM 965 N N . GLY A 1 128 ? 4.246 -2.164 8.694 1.00 96.62 128 GLY A N 1
ATOM 966 C CA . GLY A 1 128 ? 3.989 -3.278 9.608 1.00 96.62 128 GLY A CA 1
ATOM 967 C C . GLY A 1 128 ? 3.228 -2.845 10.864 1.00 96.62 128 GLY A C 1
ATOM 968 O O . GLY A 1 128 ? 2.249 -3.494 11.238 1.00 96.62 128 GLY A O 1
ATOM 969 N N . GLN A 1 129 ? 3.620 -1.715 11.459 1.00 96.44 129 GLN A N 1
ATOM 970 C CA . GLN A 1 129 ? 2.965 -1.140 12.641 1.00 96.44 129 GLN A CA 1
ATOM 971 C C . GLN A 1 129 ? 1.523 -0.712 12.343 1.00 96.44 129 GLN A C 1
ATOM 973 O O . GLN A 1 129 ? 0.618 -0.948 13.140 1.00 96.44 129 GLN A O 1
ATOM 978 N N . VAL A 1 130 ? 1.263 -0.153 11.159 1.00 97.19 130 VAL A N 1
ATOM 979 C CA . VAL A 1 130 ? -0.100 0.179 10.723 1.00 97.19 130 VAL A CA 1
ATOM 980 C C . VAL A 1 130 ? -0.969 -1.073 10.663 1.00 97.19 130 VAL A C 1
ATOM 982 O O . VAL A 1 130 ? -2.065 -1.082 11.224 1.00 97.19 130 VAL A O 1
ATOM 985 N N . LEU A 1 131 ? -0.481 -2.160 10.054 1.00 97.62 131 LEU A N 1
ATOM 986 C CA . LEU A 1 131 ? -1.220 -3.427 9.980 1.00 97.62 131 LEU A CA 1
ATOM 987 C C . LEU A 1 131 ? -1.500 -4.057 11.356 1.00 97.62 131 LEU A C 1
ATOM 989 O O . LEU A 1 131 ? -2.386 -4.908 11.466 1.00 97.62 131 LEU A O 1
ATOM 993 N N . GLU A 1 132 ? -0.756 -3.669 12.393 1.00 97.31 132 GLU A N 1
ATOM 994 C CA . GLU A 1 132 ? -0.973 -4.107 13.776 1.00 97.31 132 GLU A CA 1
ATOM 995 C C . GLU A 1 132 ? -2.143 -3.426 14.458 1.00 97.31 132 GLU A C 1
ATOM 997 O O . GLU A 1 132 ? -2.763 -4.030 15.332 1.00 97.31 132 GLU A O 1
ATOM 1002 N N . VAL A 1 133 ? -2.456 -2.197 14.060 1.00 96.69 133 VAL A N 1
ATOM 1003 C CA . VAL A 1 133 ? -3.383 -1.348 14.811 1.00 96.69 133 VAL A CA 1
ATOM 1004 C C . VAL A 1 133 ? -4.663 -1.038 14.051 1.00 96.69 133 VAL A C 1
ATOM 1006 O O . VAL A 1 133 ? -5.708 -0.849 14.676 1.00 96.69 133 VAL A O 1
ATOM 1009 N N . ILE A 1 134 ? -4.634 -1.006 12.714 1.00 97.94 134 ILE A N 1
ATOM 1010 C CA . ILE A 1 134 ? -5.837 -0.664 11.951 1.00 97.94 134 ILE A CA 1
ATOM 1011 C C . ILE A 1 134 ? -6.890 -1.772 12.073 1.00 97.94 134 ILE A C 1
ATOM 1013 O O . ILE A 1 134 ? -6.564 -2.953 11.927 1.00 97.94 134 ILE A O 1
ATOM 1017 N N . PRO A 1 135 ? -8.178 -1.433 12.268 1.00 98.62 135 PRO A N 1
ATOM 1018 C CA . PRO A 1 135 ? -9.233 -2.434 12.277 1.00 98.62 135 PRO A CA 1
ATOM 1019 C C . PRO A 1 135 ? -9.284 -3.244 10.981 1.00 98.62 135 PRO A C 1
ATOM 1021 O O . PRO A 1 135 ? -9.141 -2.701 9.882 1.00 98.62 135 PRO A O 1
ATOM 1024 N N . ALA A 1 136 ? -9.590 -4.538 11.090 1.00 98.75 136 ALA A N 1
ATOM 1025 C CA . ALA A 1 136 ? -9.736 -5.440 9.950 1.00 98.75 136 ALA A CA 1
ATOM 1026 C C . ALA A 1 136 ? -10.716 -4.895 8.901 1.00 98.75 136 ALA A C 1
ATOM 1028 O O . ALA A 1 136 ? -10.468 -5.004 7.700 1.00 98.75 136 ALA A O 1
ATOM 1029 N N . ARG A 1 137 ? -11.818 -4.275 9.344 1.00 98.75 137 ARG A N 1
ATOM 1030 C CA . ARG A 1 137 ? -12.785 -3.633 8.449 1.00 98.75 137 ARG A CA 1
ATOM 1031 C C . ARG A 1 137 ? -12.183 -2.455 7.689 1.00 98.75 137 ARG A C 1
ATOM 1033 O O . ARG A 1 137 ? -12.440 -2.332 6.496 1.00 98.75 137 ARG A O 1
ATOM 1040 N N . THR A 1 138 ? -11.385 -1.620 8.352 1.00 98.69 138 THR A N 1
ATOM 1041 C CA . THR A 1 138 ? -10.703 -0.479 7.725 1.00 98.69 138 THR A CA 1
ATOM 1042 C C . THR A 1 138 ? -9.728 -0.958 6.658 1.00 98.69 138 THR A C 1
ATOM 1044 O O . THR A 1 138 ? -9.793 -0.478 5.530 1.00 98.69 138 THR A O 1
ATOM 1047 N N . PHE A 1 139 ? -8.905 -1.965 6.972 1.00 98.50 139 PHE A N 1
ATOM 1048 C CA . PHE A 1 139 ? -8.000 -2.579 5.999 1.00 98.50 139 PHE A CA 1
ATOM 1049 C C . PHE A 1 139 ? -8.758 -3.135 4.786 1.00 98.50 139 PHE A C 1
ATOM 1051 O O . PHE A 1 139 ? -8.420 -2.828 3.646 1.00 98.50 139 PHE A O 1
ATOM 1058 N N . ILE A 1 140 ? -9.809 -3.932 5.014 1.00 98.56 140 ILE A N 1
ATOM 1059 C CA . ILE A 1 140 ? -10.576 -4.554 3.926 1.00 98.56 140 ILE A CA 1
ATOM 1060 C C . ILE A 1 140 ? -11.260 -3.489 3.062 1.00 98.56 140 ILE A C 1
ATOM 1062 O O . ILE A 1 140 ? -11.233 -3.588 1.836 1.00 98.56 140 ILE A O 1
ATOM 1066 N N . ARG A 1 141 ? -11.842 -2.455 3.678 1.00 98.56 141 ARG A N 1
ATOM 1067 C CA . ARG A 1 141 ? -12.438 -1.326 2.955 1.00 98.56 141 ARG A CA 1
ATOM 1068 C C . ARG A 1 141 ? -11.407 -0.623 2.078 1.00 98.56 141 ARG A C 1
ATOM 1070 O O . ARG A 1 141 ? -11.689 -0.391 0.904 1.00 98.56 141 ARG A O 1
ATOM 1077 N N . ALA A 1 142 ? -10.236 -0.314 2.637 1.00 98.25 142 ALA A N 1
ATOM 1078 C CA . ALA A 1 142 ? -9.146 0.316 1.904 1.00 98.25 142 ALA A CA 1
ATOM 1079 C C . ALA A 1 142 ? -8.721 -0.559 0.721 1.00 98.25 142 ALA A C 1
ATOM 1081 O O . ALA A 1 142 ? -8.767 -0.094 -0.409 1.00 98.25 142 ALA A O 1
ATOM 1082 N N . HIS A 1 143 ? -8.472 -1.853 0.938 1.00 97.56 143 HIS A N 1
ATOM 1083 C CA . HIS A 1 143 ? -8.098 -2.792 -0.123 1.00 97.56 143 HIS A CA 1
ATOM 1084 C C . HIS A 1 143 ? -9.120 -2.832 -1.268 1.00 97.56 143 HIS A C 1
ATOM 1086 O O . HIS A 1 143 ? -8.762 -2.767 -2.443 1.00 97.56 143 HIS A O 1
ATOM 1092 N N . ARG A 1 144 ? -10.418 -2.889 -0.947 1.00 97.00 144 ARG A N 1
ATOM 1093 C CA . ARG A 1 144 ? -11.481 -2.873 -1.965 1.00 97.00 144 ARG A CA 1
ATOM 1094 C C . ARG A 1 144 ? -11.535 -1.552 -2.725 1.00 97.00 144 ARG A C 1
ATOM 1096 O O . ARG A 1 144 ? -11.769 -1.556 -3.934 1.00 97.00 144 ARG A O 1
ATOM 1103 N N . ALA A 1 145 ? -11.348 -0.430 -2.032 1.00 96.19 145 ALA A N 1
ATOM 1104 C CA . ALA A 1 145 ? -11.294 0.888 -2.654 1.00 96.19 145 ALA A CA 1
ATOM 1105 C C . ALA A 1 145 ? -10.066 1.024 -3.572 1.00 96.19 145 ALA A C 1
ATOM 1107 O O . ALA A 1 145 ? -10.222 1.485 -4.702 1.00 96.19 145 ALA A O 1
ATOM 1108 N N . THR A 1 146 ? -8.899 0.537 -3.141 1.00 95.12 146 THR A N 1
ATOM 1109 C CA . THR A 1 146 ? -7.668 0.460 -3.939 1.00 95.12 146 THR A CA 1
ATOM 1110 C C . THR A 1 146 ? -7.880 -0.368 -5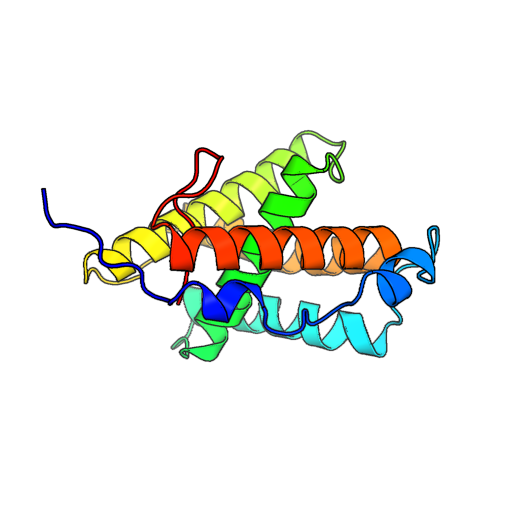.202 1.00 95.12 146 THR A C 1
ATOM 1112 O O . THR A 1 146 ? -7.652 0.125 -6.303 1.00 95.12 146 THR A O 1
ATOM 1115 N N . GLU A 1 147 ? -8.392 -1.596 -5.080 1.00 93.44 147 GLU A N 1
ATOM 1116 C CA . GLU A 1 147 ? -8.667 -2.452 -6.238 1.00 93.44 147 GLU A CA 1
ATOM 1117 C C . GLU A 1 147 ? -9.651 -1.799 -7.214 1.00 93.44 147 GLU A C 1
ATOM 1119 O O . GLU A 1 147 ? -9.465 -1.881 -8.427 1.00 93.44 147 GLU A O 1
ATOM 1124 N N . ARG A 1 148 ? -10.711 -1.151 -6.710 1.00 91.88 148 ARG A N 1
ATOM 1125 C CA . ARG A 1 148 ? -11.703 -0.488 -7.566 1.00 91.88 148 ARG A CA 1
ATOM 1126 C C . ARG A 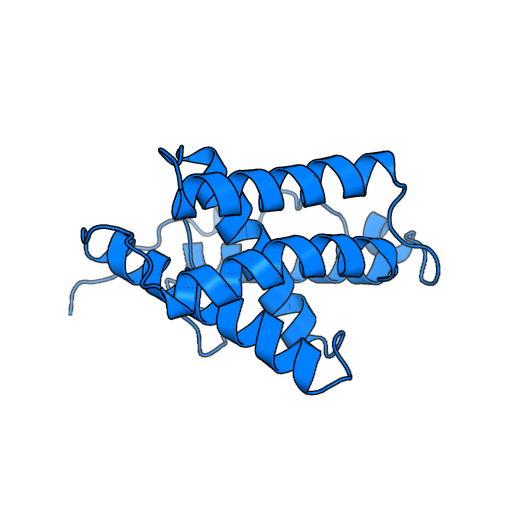1 148 ? -11.047 0.640 -8.352 1.00 91.88 148 ARG A C 1
ATOM 1128 O O . ARG A 1 148 ? -11.176 0.664 -9.573 1.00 91.88 148 ARG A O 1
ATOM 1135 N N . ARG A 1 149 ? -10.290 1.491 -7.658 1.00 90.44 149 ARG A N 1
ATOM 1136 C CA . ARG A 1 149 ? -9.530 2.595 -8.246 1.00 90.44 149 ARG A CA 1
ATOM 1137 C C . ARG A 1 149 ? -8.565 2.094 -9.327 1.00 90.44 149 ARG A C 1
ATOM 1139 O O . ARG A 1 149 ? -8.588 2.602 -10.443 1.00 90.44 149 ARG A O 1
ATOM 1146 N N . LEU A 1 150 ? -7.774 1.055 -9.044 1.00 87.06 150 LEU A N 1
ATOM 1147 C CA . LEU A 1 150 ? -6.819 0.473 -10.001 1.00 87.06 150 LEU A CA 1
ATOM 1148 C C . LEU A 1 150 ? -7.495 -0.128 -11.238 1.00 87.06 150 LEU A C 1
ATOM 1150 O O . LEU A 1 150 ? -7.009 0.038 -12.355 1.00 87.06 150 LEU A O 1
ATOM 1154 N N . ARG A 1 151 ? -8.636 -0.799 -11.074 1.00 87.75 151 ARG A N 1
ATOM 1155 C CA . ARG A 1 151 ? -9.394 -1.340 -12.212 1.00 87.75 151 ARG A CA 1
ATOM 1156 C C . ARG A 1 151 ? -9.958 -0.234 -13.098 1.00 87.75 151 ARG A C 1
ATOM 1158 O O . ARG A 1 151 ? -9.905 -0.358 -14.317 1.00 87.75 151 ARG A O 1
ATOM 1165 N N . GLU A 1 152 ? -10.477 0.836 -12.502 1.00 84.38 152 GLU A N 1
ATOM 1166 C CA . GLU A 1 152 ? -10.963 2.006 -13.241 1.00 84.38 152 GLU A CA 1
ATOM 1167 C C . GLU A 1 152 ? -9.831 2.671 -14.034 1.00 84.38 152 GLU A C 1
ATOM 1169 O O . GLU A 1 152 ? -10.013 2.969 -15.213 1.00 84.38 152 GLU A O 1
ATOM 1174 N N . LEU A 1 153 ? -8.645 2.807 -13.435 1.00 80.06 153 LEU A N 1
ATOM 1175 C CA . LEU A 1 153 ? -7.443 3.317 -14.102 1.00 80.06 153 LEU A CA 1
ATOM 1176 C C . LEU A 1 153 ? -7.026 2.466 -15.303 1.00 80.06 153 LEU A C 1
ATOM 1178 O O . LEU A 1 153 ? -6.790 3.001 -16.383 1.00 80.06 153 LEU A O 1
ATOM 1182 N N . LEU A 1 154 ? -6.970 1.141 -15.144 1.00 80.75 154 LEU A N 1
ATOM 1183 C CA . LEU A 1 154 ? -6.569 0.224 -16.218 1.00 80.75 154 LEU A CA 1
ATOM 1184 C C . LEU A 1 154 ? -7.525 0.247 -17.418 1.00 80.75 154 LEU A C 1
ATOM 1186 O O . LEU A 1 154 ? -7.105 -0.008 -18.548 1.00 80.75 154 LEU A O 1
ATOM 1190 N N . VAL A 1 155 ? -8.803 0.545 -17.176 1.00 82.38 155 VAL A N 1
ATOM 1191 C CA . VAL A 1 155 ? -9.847 0.580 -18.208 1.00 82.38 155 VAL A CA 1
ATOM 1192 C C . VAL A 1 155 ? -9.990 1.958 -18.850 1.00 82.38 155 VAL A C 1
ATOM 1194 O O . VAL A 1 155 ? -10.291 2.033 -20.038 1.00 82.38 155 VAL A O 1
ATOM 1197 N N . ASN A 1 156 ? -9.794 3.039 -18.093 1.00 75.12 156 ASN A N 1
ATOM 1198 C CA . ASN A 1 156 ? -10.047 4.403 -18.567 1.00 75.12 156 ASN A CA 1
ATOM 1199 C C . ASN A 1 156 ? -8.767 5.186 -18.886 1.00 75.12 156 ASN A C 1
ATOM 1201 O O . ASN A 1 156 ? -8.855 6.297 -19.399 1.00 75.12 156 ASN A O 1
ATOM 1205 N N . SER A 1 157 ? -7.588 4.645 -18.564 1.00 64.75 157 SER A N 1
ATOM 1206 C CA . SER A 1 157 ? -6.289 5.323 -18.692 1.00 64.75 157 SER A CA 1
ATOM 1207 C C . SER A 1 157 ? -6.154 6.614 -17.863 1.00 64.75 157 SER A C 1
ATOM 1209 O O . SER A 1 157 ? -5.167 7.328 -18.006 1.00 64.75 157 SER A O 1
ATOM 1211 N N . HIS A 1 158 ? -7.116 6.900 -16.980 1.00 56.88 158 HIS A N 1
ATOM 1212 C CA . HIS A 1 158 ? -7.108 7.975 -15.988 1.00 56.88 158 HIS A CA 1
ATOM 1213 C C . HIS A 1 158 ? -8.017 7.606 -14.797 1.00 56.88 158 HIS A C 1
ATOM 1215 O O . HIS A 1 158 ? -9.032 6.922 -14.962 1.00 56.88 158 HIS A O 1
ATOM 1221 N N . GLY A 1 159 ? -7.653 8.050 -13.593 1.00 51.25 159 GLY A N 1
ATOM 1222 C CA . GLY A 1 159 ? -8.445 7.913 -12.361 1.00 51.25 159 GLY A CA 1
ATOM 1223 C C . GLY A 1 159 ? -9.099 9.244 -11.987 1.00 51.25 159 GLY A C 1
ATOM 1224 O O . GLY A 1 159 ? -8.844 10.251 -12.640 1.00 51.25 159 GLY A O 1
ATOM 1225 N N . SER A 1 160 ? -9.945 9.269 -10.953 1.00 47.38 160 SER A N 1
ATOM 1226 C CA . SER A 1 160 ? -10.583 10.512 -10.486 1.00 47.38 160 SER A CA 1
ATOM 1227 C C . SER A 1 160 ? -9.633 11.494 -9.783 1.00 47.38 160 SER A C 1
ATOM 1229 O O . SER A 1 160 ? -10.011 12.650 -9.637 1.00 47.38 160 SER A O 1
ATOM 1231 N N . ASP A 1 161 ? -8.426 11.067 -9.382 1.00 44.66 161 ASP A N 1
ATOM 1232 C CA . ASP A 1 161 ? -7.521 11.824 -8.499 1.00 44.66 161 ASP A CA 1
ATOM 1233 C C . ASP A 1 161 ? -6.072 11.941 -9.026 1.00 44.66 161 ASP A C 1
ATOM 1235 O O . ASP A 1 161 ? -5.644 11.203 -9.915 1.00 44.66 161 ASP A O 1
ATOM 1239 N N . SER A 1 162 ? -5.326 12.907 -8.472 1.00 41.84 162 SER A N 1
ATOM 1240 C CA . SER A 1 162 ? -4.152 13.601 -9.040 1.00 41.84 162 SER A CA 1
ATOM 1241 C C . SER A 1 162 ? -2.808 12.856 -9.086 1.00 41.84 162 SER A C 1
ATOM 1243 O O . SER A 1 162 ? -1.805 13.461 -9.474 1.00 41.84 162 SER A O 1
ATOM 1245 N N . HIS A 1 163 ? -2.740 11.574 -8.731 1.00 51.00 163 HIS A N 1
ATOM 1246 C CA . HIS A 1 163 ? -1.499 10.797 -8.818 1.00 51.00 163 HIS A CA 1
ATOM 1247 C C . HIS A 1 163 ? -1.674 9.656 -9.820 1.00 51.00 163 HIS A C 1
ATOM 1249 O O . HIS A 1 163 ? -2.364 8.679 -9.564 1.00 51.00 163 HIS A O 1
ATOM 1255 N N . GLU A 1 164 ? -1.080 9.796 -11.007 1.00 53.59 164 GLU A N 1
ATOM 1256 C CA . GLU A 1 164 ? -0.986 8.709 -11.987 1.00 53.59 164 GLU A CA 1
ATOM 1257 C C . GLU A 1 164 ? -0.251 7.516 -11.349 1.00 53.59 164 GLU A C 1
ATOM 1259 O O . GLU A 1 164 ? 0.935 7.594 -11.031 1.00 53.59 164 GLU A O 1
ATOM 1264 N N . PHE A 1 165 ? -1.002 6.445 -11.088 1.00 58.44 165 PHE A N 1
ATOM 1265 C CA . PHE A 1 165 ? -0.613 5.323 -10.233 1.00 58.44 165 PHE A CA 1
ATOM 1266 C C . PHE A 1 165 ? 0.407 4.362 -10.849 1.00 58.44 165 PHE A C 1
ATOM 1268 O O . PHE A 1 165 ? 0.580 4.281 -12.064 1.00 58.44 165 PHE A O 1
ATOM 1275 N N . ILE A 1 166 ? 1.018 3.558 -9.974 1.00 57.44 166 ILE A N 1
ATOM 1276 C CA . ILE A 1 166 ? 1.984 2.513 -10.318 1.00 57.44 166 ILE A CA 1
ATOM 1277 C C . ILE A 1 166 ? 1.254 1.199 -10.614 1.00 57.44 166 ILE A C 1
ATOM 1279 O O . ILE A 1 166 ? 0.597 0.636 -9.736 1.00 57.44 166 ILE A O 1
ATOM 1283 N N . VAL A 1 167 ? 1.419 0.687 -11.831 1.00 56.34 167 VAL A N 1
ATOM 1284 C CA . VAL A 1 167 ? 1.114 -0.701 -12.199 1.00 56.34 167 VAL A CA 1
ATOM 1285 C C . VAL A 1 167 ? 2.422 -1.302 -12.715 1.00 56.34 167 VAL A C 1
ATOM 1287 O O . VAL A 1 167 ? 2.929 -0.834 -13.736 1.00 56.34 167 VAL A O 1
ATOM 1290 N N . VAL A 1 168 ? 2.991 -2.276 -11.991 1.00 50.03 168 VAL A N 1
ATOM 1291 C CA . VAL A 1 168 ? 4.247 -2.968 -12.365 1.00 50.03 168 VAL A CA 1
ATOM 1292 C C . VAL A 1 168 ? 4.001 -4.410 -12.802 1.00 50.03 168 VAL A C 1
ATOM 1294 O O . VAL A 1 168 ? 3.375 -5.196 -12.048 1.00 50.03 168 VAL A O 1
#

Foldseek 3Di:
DPPPDQLDAPVLLVDDAPDDPVNLVPFFQFAFPDPVVLVVLLVLLLVLLCCQQPHPHDPSSLVSLQLLLLLLVLCLVVCVDPDPVSNCLSVLQNVLNLVLQVCVVVVHDSHDDPVNSVSSNVSSVVSSVCSRGGTHSSSSVSSVVSSNQVSCCSHVVDGPDDRNGHDD

Nearest PDB structures (foldseek):
  8x6g-assembly1_H  TM=3.515E-01  e=9.862E+00  Staphylococcus aureus
  6zdw-assembly1_AAA  TM=2.197E-01  e=3.429E+00  Mucor lusitanicus